Protein AF-A0A8S0QN03-F1 (afdb_monomer)

Mean predicted aligned error: 9.08 Å

Organism: NCBI:txid158383

Secondary structure (DSSP, 8-state):
--------EEEEEEEETTTTEEEEEEEEEETTEEEEEEEEEEEEETTSS-S-SSPEEEEEEE--EEEEEEEEETTEEEEEEEEE-TTS-EEEEEEEEEETTTTEEEEEEPP-PPTTEEEEEEEETTEEEEEEEETTT-EEEEEEEEETTTTEEEEEEEEEGGGTT---------

InterPro domains:
  IPR013187 F-box associated beta-propeller, type 3 [PF08268] (7-159)
  IPR017451 F-box associated beta-propeller domain [TIGR01640] (9-159)

pLDDT: mean 81.64, std 15.91, range [33.75, 97.38]

Foldseek 3Di:
DDDDDPWDKAWDWDAAPLVQWIKIKIWTQDPVDNQKIWIWIATGHPPVDRPDPDTDTDDMDTDFAWDDHWDDAPQKIKTFTWDQDPVRDTDGFWIWIARNNVRDIDIAGDDPADVQWDWDWYDDPRWIKIWTQHPPFRKTWIWTQPDPVVSDIDGDDIDGCPVVPPPPPPPDDD

Solvent-accessible surface area (backbone atoms only — not comparable to full-atom values): 10083 Å² total; per-residue (Å²): 136,81,85,91,64,97,57,63,67,51,72,40,62,45,48,16,76,81,77,56,26,39,35,39,42,37,41,31,53,40,96,90,36,94,60,34,28,38,32,32,42,34,55,42,40,88,76,86,44,65,83,46,96,54,74,41,80,76,52,74,44,75,55,71,50,74,33,84,59,55,22,50,37,90,36,26,39,36,32,39,28,36,38,83,41,101,78,81,42,73,43,71,60,36,28,42,39,34,34,52,67,76,70,47,74,46,80,43,62,52,68,94,67,63,88,70,37,50,75,44,54,38,62,55,94,82,32,46,32,38,38,39,33,36,74,85,62,49,30,38,38,32,29,36,58,76,34,83,89,75,53,40,61,40,81,77,46,78,46,71,46,60,77,75,63,58,74,83,71,74,94,74,82,134

Nearest PDB structures (foldseek):
  7p2i-assembly1_A  TM=5.820E-01  e=4.515E-01  Ralstonia solanacearum
  7d4i-assembly1_AG  TM=4.987E-01  e=4.291E-01  Saccharomyces cerevisiae S288C
  8cf6-assembly1_A  TM=2.986E-01  e=1.609E+00  Ralstonia solanacearum
  4ghb-assembly1_A  TM=1.909E-01  e=4.291E-01  Bacteroides uniformis ATCC 8492

Sequence (174 aa):
MLPDSGHYVDVGFGYSSLSNEYKMVKWFMEDNDAISMGCKIFSLSDRLRFISDSWRLTETRPFVDLGGHPASVNRVIYWLIDTEDHRNFYRTDSILATDLDKEESKIISCPNLSPFSRASLLELKECLYLADCSTEKAIVKMWRLENPKKCRWVSEYYINFSSIFNPIVPLTSV

Structure (mmCIF, N/CA/C/O backbone):
data_AF-A0A8S0QN03-F1
#
_entry.id   AF-A0A8S0QN03-F1
#
loop_
_atom_site.group_PDB
_atom_site.id
_atom_site.type_symbol
_atom_site.label_atom_id
_atom_site.label_alt_id
_atom_site.label_comp_id
_atom_site.label_asym_id
_atom_site.label_entity_id
_atom_site.label_seq_id
_atom_site.pdbx_PDB_ins_code
_atom_site.Cartn_x
_atom_site.Cartn_y
_atom_site.Cartn_z
_atom_site.occupancy
_atom_site.B_iso_or_equiv
_atom_site.auth_seq_id
_atom_site.auth_comp_id
_atom_site.auth_asym_id
_atom_site.auth_atom_id
_atom_site.pdbx_PDB_model_num
ATOM 1 N N . MET A 1 1 ? -8.294 27.564 9.631 1.00 33.75 1 MET A N 1
ATOM 2 C CA . MET A 1 1 ? -7.129 27.864 8.773 1.00 33.75 1 MET A CA 1
ATOM 3 C C . MET A 1 1 ? -5.902 27.321 9.476 1.00 33.75 1 MET A C 1
ATOM 5 O O . MET A 1 1 ? -5.599 27.796 10.561 1.00 33.75 1 MET A O 1
ATOM 9 N N . LEU A 1 2 ? -5.287 26.269 8.936 1.00 37.66 2 LEU A N 1
ATOM 10 C CA . LEU A 1 2 ? -3.954 25.833 9.362 1.00 37.66 2 LEU A CA 1
ATOM 11 C C . LEU A 1 2 ? -2.916 26.675 8.602 1.00 37.66 2 LEU A C 1
ATOM 13 O O . LEU A 1 2 ? -3.203 27.032 7.456 1.00 37.66 2 LEU A O 1
ATOM 17 N N . PRO A 1 3 ? -1.781 27.037 9.223 1.00 41.84 3 PRO A N 1
ATOM 18 C CA . PRO A 1 3 ? -0.766 27.845 8.574 1.00 41.84 3 PRO A CA 1
ATOM 19 C C . PRO A 1 3 ? -0.039 27.026 7.505 1.00 41.84 3 PRO A C 1
ATOM 21 O O . PRO A 1 3 ? 0.277 25.852 7.693 1.00 41.84 3 PRO A O 1
ATOM 24 N N . ASP A 1 4 ? 0.154 27.694 6.377 1.00 44.25 4 ASP A N 1
ATOM 25 C CA . ASP A 1 4 ? 0.796 27.236 5.155 1.00 44.25 4 ASP A CA 1
ATOM 26 C C . ASP A 1 4 ? 2.299 27.541 5.281 1.00 44.25 4 ASP A C 1
ATOM 28 O O . ASP A 1 4 ? 2.784 28.608 4.906 1.00 44.25 4 ASP A O 1
ATOM 32 N N . SER A 1 5 ? 3.037 26.639 5.916 1.00 43.00 5 SER A N 1
ATOM 33 C CA . SER A 1 5 ? 4.489 26.519 5.761 1.00 43.00 5 SER A CA 1
ATOM 34 C C . SER A 1 5 ? 4.737 25.204 5.029 1.00 43.00 5 SER A C 1
ATOM 36 O O . SER A 1 5 ? 3.962 24.270 5.201 1.00 43.00 5 SER A O 1
ATOM 38 N N . GLY A 1 6 ? 5.732 25.155 4.138 1.00 47.19 6 GLY A N 1
ATOM 39 C CA . GLY A 1 6 ? 5.972 24.073 3.167 1.00 47.19 6 GLY A CA 1
ATOM 40 C C . GLY A 1 6 ? 6.349 22.715 3.769 1.00 47.19 6 GLY A C 1
ATOM 41 O O . GLY A 1 6 ? 7.386 22.153 3.433 1.00 47.19 6 GLY A O 1
ATOM 42 N N . HIS A 1 7 ? 5.521 22.195 4.667 1.00 58.19 7 HIS A N 1
ATOM 43 C CA . HIS A 1 7 ? 5.655 20.892 5.280 1.00 58.19 7 HIS A CA 1
ATOM 44 C C . HIS A 1 7 ? 5.301 19.843 4.243 1.00 58.19 7 HIS A C 1
ATOM 46 O O . HIS A 1 7 ? 4.232 19.885 3.631 1.00 58.19 7 HIS A O 1
ATOM 52 N N . TYR A 1 8 ? 6.210 18.891 4.065 1.00 66.50 8 TYR A N 1
ATOM 53 C CA . TYR A 1 8 ? 5.913 17.677 3.335 1.00 66.50 8 TYR A CA 1
ATOM 54 C C . TYR A 1 8 ? 4.708 17.005 4.004 1.00 66.50 8 TYR A C 1
ATOM 56 O O . TYR A 1 8 ? 4.743 16.698 5.201 1.00 66.50 8 TYR A O 1
ATOM 64 N N . VAL A 1 9 ? 3.620 16.871 3.249 1.00 79.12 9 VAL A N 1
ATOM 65 C CA . VAL A 1 9 ? 2.343 16.339 3.714 1.00 79.12 9 VAL A CA 1
ATOM 66 C C . VAL A 1 9 ? 1.844 15.347 2.680 1.00 79.12 9 VAL A C 1
ATOM 68 O O . VAL A 1 9 ? 1.597 15.727 1.538 1.00 79.12 9 VAL A O 1
ATOM 71 N N . ASP A 1 10 ? 1.615 14.114 3.116 1.00 89.50 10 ASP A N 1
ATOM 72 C CA . ASP A 1 10 ? 0.899 13.110 2.334 1.00 89.50 10 ASP A CA 1
ATOM 73 C C . ASP A 1 10 ? -0.412 12.756 3.045 1.00 89.50 10 ASP A C 1
ATOM 75 O O . ASP A 1 10 ? -0.481 12.686 4.279 1.00 89.50 10 ASP A O 1
ATOM 79 N N . VAL A 1 11 ? -1.481 12.589 2.269 1.00 92.56 11 VAL A N 1
ATOM 80 C CA . VAL A 1 11 ? -2.821 12.288 2.767 1.00 92.56 11 VAL A CA 1
ATOM 81 C C . VAL A 1 11 ? -3.385 11.092 2.023 1.00 92.56 11 VAL A C 1
ATOM 83 O O . VAL A 1 11 ? -3.575 11.117 0.810 1.00 92.56 11 VAL A O 1
ATOM 86 N N . GLY A 1 12 ? -3.746 10.071 2.788 1.00 94.56 12 GLY A N 1
ATOM 87 C CA . GLY A 1 12 ? -4.485 8.914 2.315 1.00 94.56 12 GLY A CA 1
ATOM 88 C C . GLY A 1 12 ? -5.913 8.907 2.835 1.00 94.56 12 GLY A C 1
ATOM 89 O O . GLY A 1 12 ? -6.207 9.423 3.914 1.00 94.56 12 GLY A O 1
ATOM 90 N N . PHE A 1 13 ? -6.804 8.280 2.075 1.00 94.94 13 PHE A N 1
ATOM 91 C CA . PHE A 1 13 ? -8.205 8.107 2.436 1.00 94.94 13 PHE A CA 1
ATOM 92 C C . PHE A 1 13 ? -8.617 6.647 2.292 1.00 94.94 13 PHE A C 1
ATOM 94 O O . PHE A 1 13 ? -8.224 5.987 1.333 1.00 94.94 13 PHE A O 1
ATOM 101 N N . GLY A 1 14 ? -9.424 6.146 3.222 1.00 94.94 14 GLY A N 1
ATOM 102 C CA . GLY A 1 14 ? -9.960 4.793 3.145 1.00 94.94 14 GLY A CA 1
ATOM 103 C C . GLY A 1 14 ? -11.118 4.563 4.105 1.00 94.94 14 GLY A C 1
ATOM 104 O O . GLY A 1 14 ? -11.630 5.492 4.725 1.00 94.94 14 GLY A O 1
ATOM 105 N N . TYR A 1 15 ? -11.540 3.307 4.221 1.00 93.62 15 TYR A N 1
ATOM 106 C CA . TYR A 1 15 ? -12.694 2.911 5.022 1.00 93.62 15 TYR A CA 1
ATOM 107 C C . TYR A 1 15 ? -12.310 1.888 6.093 1.00 93.62 15 TYR A C 1
ATOM 109 O O . TYR A 1 15 ? -11.698 0.862 5.787 1.00 93.62 15 TYR A O 1
ATOM 117 N N . SER A 1 16 ? -12.697 2.155 7.341 1.00 91.62 16 SER A N 1
ATOM 118 C CA . SER A 1 16 ? -12.647 1.200 8.445 1.00 91.62 16 SER A CA 1
ATOM 119 C C . SER A 1 16 ? -14.008 0.536 8.584 1.00 91.62 16 SER A C 1
ATOM 121 O O . SER A 1 16 ? -15.007 1.165 8.931 1.00 91.62 16 SER A O 1
ATOM 123 N N . SER A 1 17 ? -14.052 -0.769 8.340 1.00 89.31 17 SER A N 1
ATOM 124 C CA . SER A 1 17 ? -15.298 -1.520 8.502 1.00 89.31 17 SER A CA 1
ATOM 125 C C . SER A 1 17 ? -15.603 -1.851 9.961 1.00 89.31 17 SER A C 1
ATOM 127 O O . SER A 1 17 ? -16.756 -2.106 10.287 1.00 89.31 17 SER A O 1
ATOM 129 N N . LEU A 1 18 ? -14.575 -1.881 10.823 1.00 88.94 18 LEU A N 1
ATOM 130 C CA . LEU A 1 18 ? -14.753 -2.197 12.236 1.00 88.94 18 LEU A CA 1
ATOM 131 C C . LEU A 1 18 ? -15.487 -1.062 12.953 1.00 88.94 18 LEU A C 1
ATOM 133 O O . LEU A 1 18 ? -16.399 -1.334 13.731 1.00 88.94 18 LEU A O 1
ATOM 137 N N . SER A 1 19 ? -15.113 0.192 12.673 1.00 86.50 19 SER A N 1
ATOM 138 C CA . SER A 1 19 ? -15.818 1.362 13.207 1.00 86.50 19 SER A CA 1
ATOM 139 C C . SER A 1 19 ? -16.955 1.858 12.310 1.00 86.50 19 SER A C 1
ATOM 141 O O . SER A 1 19 ? -17.764 2.660 12.768 1.00 86.50 19 SER A O 1
ATOM 143 N N . ASN A 1 20 ? -17.072 1.343 11.079 1.00 88.56 20 ASN A N 1
ATOM 144 C CA . ASN A 1 20 ? -18.030 1.800 10.066 1.00 88.56 20 ASN A CA 1
ATOM 145 C C . ASN A 1 20 ? -17.862 3.303 9.767 1.00 88.56 20 ASN A C 1
ATOM 147 O O . ASN A 1 20 ? -18.814 4.087 9.804 1.00 88.56 20 ASN A O 1
ATOM 151 N N . GLU A 1 21 ? -16.614 3.703 9.519 1.00 90.06 21 GLU A N 1
ATOM 152 C CA . GLU A 1 21 ? -16.206 5.092 9.306 1.00 90.06 21 GLU A CA 1
ATOM 153 C C . GLU A 1 21 ? -15.224 5.199 8.142 1.00 90.06 21 GLU A C 1
ATOM 155 O O . GLU A 1 21 ? -14.345 4.353 7.954 1.00 90.06 21 GLU A O 1
ATOM 160 N N . TYR A 1 22 ? -15.310 6.300 7.405 1.00 91.88 22 TYR A N 1
ATOM 161 C CA . TYR A 1 22 ? -14.228 6.716 6.525 1.00 91.88 22 TYR A CA 1
ATOM 162 C C . TYR A 1 22 ? -13.127 7.379 7.343 1.00 91.88 22 TYR A C 1
ATOM 164 O O . TYR A 1 22 ? -13.403 8.112 8.290 1.00 91.88 22 TYR A O 1
ATOM 172 N N . LYS A 1 23 ? -11.872 7.147 6.974 1.00 92.19 23 LYS A N 1
ATOM 173 C CA . LYS A 1 23 ? -10.715 7.720 7.655 1.00 92.19 23 LYS A CA 1
ATOM 174 C C . LYS A 1 23 ? -9.811 8.433 6.663 1.00 92.19 23 LYS A C 1
ATOM 176 O O . LYS A 1 23 ? -9.482 7.891 5.609 1.00 92.19 23 LYS A O 1
ATOM 181 N N . MET A 1 24 ? -9.394 9.640 7.027 1.00 93.62 24 MET A N 1
ATOM 182 C CA . MET A 1 24 ? -8.282 10.345 6.399 1.00 93.62 24 MET A CA 1
ATOM 183 C C . MET A 1 24 ? -7.058 10.192 7.293 1.00 93.62 24 MET A C 1
ATOM 185 O O . MET A 1 24 ? -7.123 10.485 8.485 1.00 93.62 24 MET A O 1
ATOM 189 N N . VAL A 1 25 ? -5.946 9.756 6.718 1.00 93.19 25 VAL A N 1
ATOM 190 C CA . VAL A 1 25 ? -4.658 9.631 7.400 1.00 93.19 25 VAL A CA 1
ATOM 191 C C . VAL A 1 25 ? -3.718 10.652 6.787 1.00 93.19 25 VAL A C 1
ATOM 193 O O . VAL A 1 25 ? -3.498 10.638 5.580 1.00 93.19 25 VAL A O 1
ATOM 196 N N . LYS A 1 26 ? -3.192 11.547 7.616 1.00 91.88 26 LYS A N 1
ATOM 197 C CA . LYS A 1 26 ? -2.250 12.592 7.230 1.00 91.88 26 LYS A CA 1
ATOM 198 C C . LYS A 1 26 ? -0.898 12.315 7.872 1.00 91.88 26 LYS A C 1
ATOM 200 O O . LYS A 1 26 ? -0.792 12.331 9.099 1.00 91.88 26 LYS A O 1
ATOM 205 N N . TRP A 1 27 ? 0.121 12.169 7.042 1.00 90.50 27 TRP A N 1
ATOM 206 C CA . TRP A 1 27 ? 1.523 12.163 7.444 1.00 90.50 27 TRP A CA 1
ATOM 207 C C . TRP A 1 27 ? 2.120 13.551 7.222 1.00 90.50 27 TRP A C 1
ATOM 209 O O . TRP A 1 27 ? 1.776 14.222 6.248 1.00 90.50 27 TRP A O 1
ATOM 219 N N . PHE A 1 28 ? 2.943 14.030 8.154 1.00 87.38 28 PHE A N 1
ATOM 220 C CA . PHE A 1 28 ? 3.542 15.365 8.079 1.00 87.38 28 PHE A CA 1
ATOM 221 C C . PHE A 1 28 ? 4.896 15.424 8.795 1.00 87.38 28 PHE A C 1
ATOM 223 O O . PHE A 1 28 ? 5.081 14.756 9.810 1.00 87.38 28 PHE A O 1
ATOM 230 N N . MET A 1 29 ? 5.824 16.246 8.296 1.00 83.88 29 MET A N 1
ATOM 231 C CA . MET A 1 29 ? 7.034 16.609 9.053 1.00 83.88 29 MET A CA 1
ATOM 232 C C . MET A 1 29 ? 6.683 17.484 10.255 1.00 83.88 29 MET A C 1
ATOM 234 O O . MET A 1 29 ? 5.888 18.415 10.118 1.00 83.88 29 MET A O 1
ATOM 238 N N . GLU A 1 30 ? 7.290 17.214 11.409 1.00 78.50 30 GLU A N 1
ATOM 239 C CA . GLU A 1 30 ? 7.120 18.060 12.590 1.00 78.50 30 GLU A CA 1
ATOM 240 C C . GLU A 1 30 ? 7.997 19.318 12.509 1.00 78.50 30 GLU A C 1
ATOM 242 O O . GLU A 1 30 ? 9.191 19.252 12.231 1.00 78.50 30 GLU A O 1
ATOM 247 N N . ASP A 1 31 ? 7.411 20.481 12.799 1.00 71.12 31 ASP A N 1
ATOM 248 C CA . ASP A 1 31 ? 8.055 21.797 12.645 1.00 71.12 31 ASP A CA 1
ATOM 249 C C . ASP A 1 31 ? 9.360 21.957 13.445 1.00 71.12 31 ASP A C 1
ATOM 251 O O . ASP A 1 31 ? 10.229 22.741 13.069 1.00 71.12 31 ASP A O 1
ATOM 255 N N . ASN A 1 32 ? 9.495 21.222 14.552 1.00 68.44 32 ASN A N 1
ATOM 256 C CA . ASN A 1 32 ? 10.627 21.328 15.474 1.00 68.44 32 ASN A CA 1
ATOM 257 C C . ASN A 1 32 ? 11.675 20.222 15.293 1.00 68.44 32 ASN A C 1
ATOM 259 O O . ASN A 1 32 ? 12.723 20.286 15.936 1.00 68.44 32 ASN A O 1
ATOM 263 N N . ASP A 1 33 ? 11.400 19.218 14.460 1.00 66.19 33 ASP A N 1
ATOM 264 C CA . ASP A 1 33 ? 12.290 18.081 14.251 1.00 66.19 33 ASP A CA 1
ATOM 265 C C . ASP A 1 33 ? 12.152 17.565 12.813 1.00 66.19 33 ASP A C 1
ATOM 267 O O . ASP A 1 33 ? 11.265 16.783 12.481 1.00 66.19 33 ASP A O 1
ATOM 271 N N . ALA A 1 34 ? 13.071 17.995 11.942 1.00 66.31 34 ALA A N 1
ATOM 272 C CA . ALA A 1 34 ? 13.133 17.544 10.548 1.00 66.31 34 ALA A CA 1
ATOM 273 C C . ALA A 1 34 ? 13.446 16.037 10.407 1.00 66.31 34 ALA A C 1
ATOM 275 O O . ALA A 1 34 ? 13.549 15.528 9.294 1.00 66.31 34 ALA A O 1
ATOM 276 N N . ILE A 1 35 ? 13.641 15.331 11.524 1.00 73.75 35 ILE A N 1
ATOM 277 C CA . ILE A 1 35 ? 14.000 13.915 11.590 1.00 73.75 35 ILE A CA 1
ATOM 278 C C . ILE A 1 35 ? 12.800 13.065 12.052 1.00 73.75 35 ILE A C 1
ATOM 280 O O . ILE A 1 35 ? 12.869 11.832 12.015 1.00 73.75 35 ILE A O 1
ATOM 284 N N . SER A 1 36 ? 11.673 13.681 12.431 1.00 79.81 36 SER A N 1
ATOM 285 C CA . SER A 1 36 ? 10.451 12.976 12.821 1.00 79.81 36 SER A CA 1
ATOM 286 C C . SER A 1 36 ? 9.300 13.225 11.844 1.00 79.81 36 SER A C 1
ATOM 288 O O . SER A 1 36 ? 9.137 14.290 11.242 1.00 79.81 36 SER A O 1
ATOM 290 N N . MET A 1 37 ? 8.468 12.199 11.685 1.00 84.56 37 MET A N 1
ATOM 291 C CA . MET A 1 37 ? 7.205 12.294 10.973 1.00 84.56 37 MET A CA 1
ATOM 292 C C . MET A 1 37 ? 6.054 12.011 11.933 1.00 84.56 37 MET A C 1
ATOM 294 O O . MET A 1 37 ? 6.024 10.976 12.606 1.00 84.56 37 MET A O 1
ATOM 298 N N . GLY A 1 38 ? 5.096 12.932 11.977 1.00 88.50 38 GLY A N 1
ATOM 299 C CA . GLY A 1 38 ? 3.851 12.786 12.714 1.00 88.50 38 GLY A CA 1
ATOM 300 C C . GLY A 1 38 ? 2.747 12.164 11.859 1.00 88.50 38 GLY A C 1
ATOM 301 O O . GLY A 1 38 ? 2.681 12.371 10.645 1.00 88.50 38 GLY A O 1
ATOM 302 N N . CYS A 1 39 ? 1.841 11.437 12.514 1.00 90.19 39 CYS A N 1
ATOM 303 C CA . CYS A 1 39 ? 0.634 10.878 11.910 1.00 90.19 39 CYS A CA 1
ATOM 304 C C . CYS A 1 39 ? -0.619 11.415 12.595 1.00 90.19 39 CYS A C 1
ATOM 306 O O . CYS A 1 39 ? -0.750 11.365 13.821 1.00 90.19 39 CYS A O 1
ATOM 308 N N . LYS A 1 40 ? -1.565 11.916 11.802 1.00 91.12 40 LYS A N 1
ATOM 309 C CA . LYS A 1 40 ? -2.885 12.338 12.270 1.00 91.12 40 LYS A CA 1
ATOM 310 C C . LYS A 1 40 ? -3.976 11.578 11.534 1.00 91.12 40 LYS A C 1
ATOM 312 O O . LYS A 1 40 ? -3.932 11.462 10.313 1.00 91.12 40 LYS A O 1
ATOM 317 N N . ILE A 1 41 ? -4.992 11.136 12.266 1.00 91.31 41 ILE A N 1
ATOM 318 C CA . ILE A 1 41 ? -6.162 10.458 11.704 1.00 91.31 41 ILE A CA 1
ATOM 319 C C . ILE A 1 41 ? -7.414 11.286 11.974 1.00 91.31 41 ILE A C 1
ATOM 321 O O . ILE A 1 41 ? -7.608 11.823 13.068 1.00 91.31 41 ILE A O 1
ATOM 325 N N . PHE A 1 42 ? -8.254 11.400 10.953 1.00 90.31 42 PHE A N 1
ATOM 326 C CA . PHE A 1 42 ? -9.567 12.023 11.016 1.00 90.31 42 PHE A CA 1
ATOM 327 C C . PHE A 1 42 ? -10.628 11.005 10.601 1.00 90.31 42 PHE A C 1
ATOM 329 O O . PHE A 1 42 ? -10.512 10.412 9.529 1.00 90.31 42 PHE A O 1
ATOM 336 N N . SER A 1 43 ? -11.653 10.814 11.434 1.00 89.50 43 SER A N 1
ATOM 337 C CA . SER A 1 43 ? -12.732 9.844 11.202 1.00 89.50 43 SER A CA 1
ATOM 338 C C . SER A 1 43 ? -14.047 10.532 10.834 1.00 89.50 43 SER A C 1
ATOM 340 O O . SER A 1 43 ? -14.489 11.475 11.490 1.00 89.50 43 SER A O 1
ATOM 342 N N . LEU A 1 44 ? -14.703 10.008 9.805 1.00 86.19 44 LEU A N 1
ATOM 343 C CA . LEU A 1 44 ? -15.976 10.450 9.246 1.00 86.19 44 LEU A CA 1
ATOM 344 C C . LEU A 1 44 ? -17.000 9.320 9.395 1.00 86.19 44 LEU A C 1
ATOM 346 O O . LEU A 1 44 ? -16.853 8.263 8.783 1.00 86.19 44 LEU A O 1
ATOM 350 N 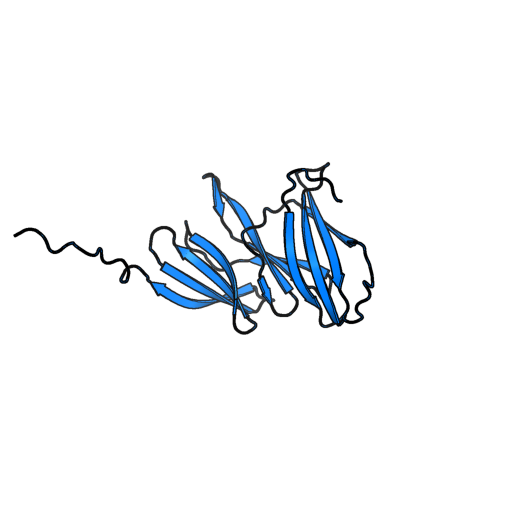N . SER A 1 45 ? -18.055 9.548 10.176 1.00 81.62 45 SER A N 1
ATOM 351 C CA . SER A 1 45 ? -19.154 8.586 10.328 1.00 81.62 45 SER A CA 1
ATOM 352 C C . SER A 1 45 ? -20.341 8.931 9.422 1.00 81.62 45 SER A C 1
ATOM 354 O O . SER A 1 45 ? -20.620 10.109 9.189 1.00 81.62 45 SER A O 1
ATOM 356 N N . ASP A 1 46 ? -21.096 7.915 8.987 1.00 67.25 46 ASP A N 1
ATOM 357 C CA . ASP A 1 46 ? -22.304 8.042 8.142 1.00 67.25 46 ASP A CA 1
ATOM 358 C C . ASP A 1 46 ? -23.406 8.942 8.731 1.00 67.25 46 ASP A C 1
ATOM 360 O O . ASP A 1 46 ? -24.364 9.305 8.050 1.00 67.25 46 ASP A O 1
ATOM 364 N N . ARG A 1 47 ? -23.311 9.340 10.004 1.00 62.59 47 ARG A N 1
ATOM 365 C CA . ARG A 1 47 ? -24.375 10.089 10.686 1.00 62.59 47 ARG A CA 1
ATOM 366 C C . ARG A 1 47 ? -24.461 11.574 10.316 1.00 62.59 47 ARG A C 1
ATOM 368 O O . ARG A 1 47 ? -25.163 12.298 11.020 1.00 62.59 47 ARG A O 1
ATOM 375 N N . LEU A 1 48 ? -23.760 12.054 9.278 1.00 55.88 48 LEU A N 1
ATOM 376 C CA . LEU A 1 48 ? -23.619 13.492 8.946 1.00 55.88 48 LEU A CA 1
ATOM 377 C C . LEU A 1 48 ? -23.177 14.353 10.149 1.00 55.88 48 LEU A C 1
ATOM 379 O O . LEU A 1 48 ? -23.271 15.578 10.135 1.00 55.88 48 LEU A O 1
ATOM 383 N N . ARG A 1 49 ? -22.705 13.701 11.212 1.00 54.38 49 ARG A N 1
ATOM 384 C CA . ARG A 1 49 ? -22.169 14.298 12.420 1.00 54.38 49 ARG A CA 1
ATOM 385 C C . ARG A 1 49 ? -20.735 13.828 12.487 1.00 54.38 49 ARG A C 1
ATOM 387 O O . ARG A 1 49 ? -20.471 12.628 12.591 1.00 54.38 49 ARG A O 1
ATOM 394 N N . PHE A 1 50 ? -19.827 14.781 12.394 1.00 53.81 50 PHE A N 1
ATOM 395 C CA . PHE A 1 50 ? -18.442 14.572 12.750 1.00 53.81 50 PHE A CA 1
ATOM 396 C C . PHE A 1 50 ? -18.426 14.070 14.201 1.00 53.81 50 PHE A C 1
ATOM 398 O O . PHE A 1 50 ? -18.856 14.772 15.114 1.00 53.81 50 PHE A O 1
ATOM 405 N N . ILE A 1 51 ? -18.030 12.811 14.416 1.00 54.25 51 ILE A N 1
ATOM 406 C CA . ILE A 1 51 ? -17.860 12.270 15.778 1.00 54.25 51 ILE A CA 1
ATOM 407 C C . ILE A 1 51 ? -16.679 12.984 16.457 1.00 54.25 51 ILE A C 1
ATOM 409 O O . ILE A 1 51 ? -16.650 13.124 17.677 1.00 54.25 51 ILE A O 1
ATOM 413 N N . SER A 1 52 ? -15.753 13.508 15.651 1.00 52.59 52 SER A N 1
ATOM 414 C CA . SER A 1 52 ? -14.670 14.391 16.055 1.00 52.59 52 SER A CA 1
ATOM 415 C C . SER A 1 52 ? -14.393 15.380 14.923 1.00 52.59 52 SER A C 1
ATOM 417 O O . SER A 1 52 ? -13.930 14.978 13.861 1.00 52.59 52 SER A O 1
ATOM 419 N N . ASP A 1 53 ? -14.640 16.673 15.146 1.00 59.00 53 ASP A N 1
ATOM 420 C CA . ASP A 1 53 ? -14.216 17.756 14.237 1.00 59.00 53 ASP A CA 1
ATOM 421 C C . ASP A 1 53 ? -12.688 17.975 14.252 1.00 59.00 53 ASP A C 1
ATOM 423 O O . ASP A 1 53 ? -12.173 18.910 13.636 1.00 59.00 53 ASP A O 1
ATOM 427 N N . SER A 1 54 ? -11.934 17.144 14.978 1.00 67.81 54 SER A N 1
ATOM 428 C CA . SER A 1 54 ? -10.500 17.309 15.167 1.00 67.81 54 SER A CA 1
ATOM 429 C C . SER A 1 54 ? -9.702 16.088 14.720 1.00 67.81 54 SER A C 1
ATOM 431 O O . SER A 1 54 ? -10.075 14.932 14.927 1.00 67.81 54 SER A O 1
ATOM 433 N N . TRP A 1 55 ? -8.564 16.384 14.094 1.00 83.50 55 TRP A N 1
ATOM 434 C CA . TRP A 1 55 ? -7.501 15.429 13.819 1.00 83.50 55 TRP A CA 1
ATOM 435 C C . TRP A 1 55 ? -6.925 14.902 15.133 1.00 83.50 55 TRP A C 1
ATOM 437 O O . TRP A 1 55 ? -6.503 15.693 15.980 1.00 83.50 55 TRP A O 1
ATOM 447 N N . ARG A 1 56 ? -6.835 13.579 15.278 1.00 85.69 56 ARG A N 1
ATOM 448 C CA . ARG A 1 56 ? -6.150 12.941 16.406 1.00 85.69 56 ARG A CA 1
ATOM 449 C C . ARG A 1 56 ? -4.727 12.575 16.005 1.00 85.69 56 ARG A C 1
ATOM 451 O O . ARG A 1 56 ? -4.547 11.878 15.014 1.00 85.69 56 ARG A O 1
ATOM 458 N N . LEU A 1 57 ? -3.734 13.020 16.774 1.00 82.56 57 LEU A N 1
ATOM 459 C CA . LEU A 1 57 ? -2.357 12.530 16.651 1.00 82.56 57 LEU A CA 1
ATOM 460 C C . LEU A 1 57 ? -2.317 11.074 17.130 1.00 82.56 57 LEU A C 1
ATOM 462 O O . LEU A 1 57 ? -2.774 10.795 18.239 1.00 82.56 57 LEU A O 1
ATOM 466 N N . THR A 1 58 ? -1.816 10.165 16.301 1.00 78.88 58 THR A N 1
ATOM 467 C CA . THR A 1 58 ? -1.806 8.728 16.608 1.00 78.88 58 THR A CA 1
ATOM 468 C C . THR A 1 58 ? -0.410 8.208 16.898 1.00 78.88 58 THR A C 1
ATOM 470 O O . THR A 1 58 ? -0.242 7.435 17.835 1.00 78.88 58 THR A O 1
ATOM 473 N N . GLU A 1 59 ? 0.596 8.649 16.145 1.00 72.25 59 GLU A N 1
ATOM 474 C CA . GLU A 1 59 ? 1.968 8.158 16.268 1.00 72.25 59 GLU A CA 1
ATOM 475 C C . GLU A 1 59 ? 2.988 9.201 15.784 1.00 72.25 59 GLU A C 1
ATOM 477 O O . GLU A 1 59 ? 2.680 10.049 14.940 1.00 72.25 59 GLU A O 1
ATOM 482 N N . THR A 1 60 ? 4.221 9.079 16.277 1.00 72.31 60 THR A N 1
ATOM 483 C CA . THR A 1 60 ? 5.431 9.705 15.726 1.00 72.31 60 THR A CA 1
ATOM 484 C C . THR A 1 60 ? 6.455 8.621 15.402 1.00 72.31 60 THR A C 1
ATOM 486 O O . THR A 1 60 ? 6.630 7.665 16.162 1.00 72.31 60 THR A O 1
ATOM 489 N N . ARG A 1 61 ? 7.109 8.727 14.242 1.00 74.38 61 ARG A N 1
ATOM 490 C CA . ARG A 1 61 ? 8.098 7.751 13.750 1.00 74.38 61 ARG A CA 1
ATOM 491 C C . ARG A 1 61 ? 9.321 8.464 13.165 1.00 74.38 61 ARG A C 1
ATOM 493 O O . ARG A 1 61 ? 9.209 9.646 12.834 1.00 74.38 61 ARG A O 1
ATOM 500 N N . PRO A 1 62 ? 10.471 7.773 13.016 1.00 73.19 62 PRO A N 1
ATOM 501 C CA . PRO A 1 62 ? 11.585 8.301 12.234 1.00 73.19 62 PRO A CA 1
ATOM 502 C C . PRO A 1 62 ? 11.111 8.723 10.844 1.00 73.19 62 PRO A C 1
ATOM 504 O O . PRO A 1 62 ? 10.261 8.049 10.254 1.00 73.19 62 PRO A O 1
ATOM 507 N N . PHE A 1 63 ? 11.650 9.833 10.351 1.00 72.06 63 PHE A N 1
ATOM 508 C CA . PHE A 1 63 ? 11.293 10.383 9.054 1.00 72.06 63 PHE A CA 1
ATOM 509 C C . PHE A 1 63 ? 11.494 9.353 7.931 1.00 72.06 63 PHE A C 1
ATOM 511 O O . PHE A 1 63 ? 12.547 8.722 7.824 1.00 72.06 63 PHE A O 1
ATOM 518 N N . VAL A 1 64 ? 10.460 9.190 7.104 1.00 78.44 64 VAL A N 1
ATOM 519 C CA . VAL A 1 64 ? 10.448 8.359 5.895 1.00 78.44 64 VAL A CA 1
ATOM 520 C C . VAL A 1 64 ? 9.851 9.186 4.769 1.00 78.44 64 VAL A C 1
ATOM 522 O O . VAL A 1 64 ? 8.721 9.636 4.899 1.00 78.44 64 VAL A O 1
ATOM 525 N N . ASP A 1 65 ? 10.579 9.419 3.681 1.00 83.69 65 ASP A N 1
ATOM 526 C CA . ASP A 1 65 ? 10.013 10.181 2.567 1.00 83.69 65 ASP A CA 1
ATOM 527 C C . ASP A 1 65 ? 8.926 9.339 1.890 1.00 83.69 65 ASP A C 1
ATOM 529 O O . ASP A 1 65 ? 9.146 8.163 1.584 1.00 83.69 65 ASP A O 1
ATOM 533 N N . LEU A 1 66 ? 7.726 9.895 1.733 1.00 86.69 66 LEU A N 1
ATOM 534 C CA . LEU A 1 66 ? 6.628 9.173 1.098 1.00 86.69 66 LEU A CA 1
ATOM 535 C C . LEU A 1 66 ? 6.621 9.482 -0.405 1.00 86.69 66 LEU A C 1
ATOM 537 O O . LEU A 1 66 ? 6.992 10.558 -0.865 1.00 86.69 66 LEU A O 1
ATOM 541 N N . GLY A 1 67 ? 6.257 8.491 -1.202 1.00 81.56 67 GLY A N 1
ATOM 542 C CA . GLY A 1 67 ? 6.318 8.565 -2.652 1.00 81.56 67 GLY A CA 1
ATOM 543 C C . GLY A 1 67 ? 4.946 8.408 -3.287 1.00 81.56 67 GLY A C 1
ATOM 544 O O . GLY A 1 67 ? 4.179 7.501 -2.949 1.00 81.56 67 GLY A O 1
ATOM 545 N N . GLY A 1 68 ? 4.674 9.232 -4.298 1.00 81.56 68 GLY A N 1
ATOM 546 C CA . GLY A 1 68 ? 3.520 9.071 -5.180 1.00 81.56 68 GLY A CA 1
ATOM 547 C C . GLY A 1 68 ? 2.165 9.281 -4.499 1.00 81.56 68 GLY A C 1
ATOM 548 O O . GLY A 1 68 ? 2.035 10.043 -3.552 1.00 81.56 68 GLY A O 1
ATOM 549 N N . HIS A 1 69 ? 1.123 8.650 -5.045 1.00 89.62 69 HIS A N 1
ATOM 550 C CA . HIS A 1 69 ? -0.223 8.697 -4.475 1.00 89.62 69 HIS A CA 1
ATOM 551 C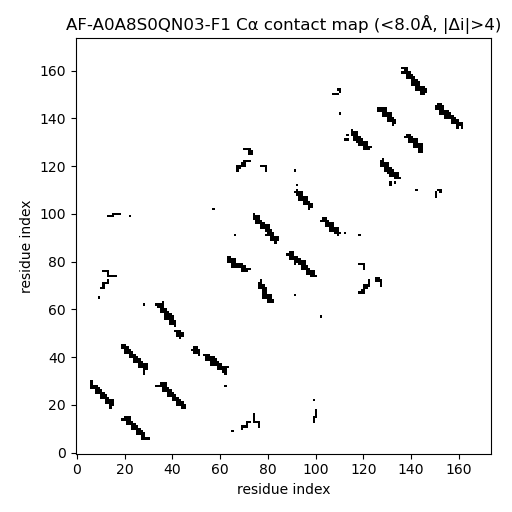 C . HIS A 1 69 ? -0.511 7.417 -3.685 1.00 89.62 69 HIS A C 1
ATOM 553 O O . HIS A 1 69 ? -0.205 6.327 -4.187 1.00 89.62 69 HIS A O 1
ATOM 559 N N . PRO A 1 70 ? -1.135 7.514 -2.499 1.00 94.88 70 PRO A N 1
ATOM 560 C CA . PRO A 1 70 ? -1.515 6.333 -1.750 1.00 94.88 70 PRO A CA 1
ATOM 561 C C . PRO A 1 70 ? -2.603 5.522 -2.448 1.00 94.88 70 PRO A C 1
ATOM 563 O O . PRO A 1 70 ? -3.478 6.063 -3.124 1.00 94.88 70 PRO A O 1
ATOM 566 N N . ALA A 1 71 ? -2.604 4.217 -2.188 1.00 96.69 71 ALA A N 1
ATOM 567 C CA . ALA A 1 71 ? -3.693 3.319 -2.554 1.00 96.69 71 ALA A CA 1
ATOM 568 C C . ALA A 1 71 ? -4.384 2.787 -1.295 1.00 96.69 71 ALA A C 1
ATOM 570 O O . ALA A 1 71 ? -3.717 2.406 -0.334 1.00 96.69 71 ALA A O 1
ATOM 571 N N . SER A 1 72 ? -5.717 2.715 -1.300 1.00 96.75 72 SER A N 1
ATOM 572 C CA . SER A 1 72 ? -6.484 2.092 -0.217 1.00 96.75 72 SER A CA 1
ATOM 573 C C . SER A 1 72 ? -7.086 0.777 -0.684 1.00 96.75 72 SER A C 1
ATOM 575 O O . SER A 1 72 ? -7.840 0.745 -1.650 1.00 96.75 72 SER A O 1
ATOM 577 N N . VAL A 1 73 ? -6.743 -0.312 0.002 1.00 95.94 73 VAL A N 1
ATOM 578 C CA . VAL A 1 73 ? -7.205 -1.664 -0.323 1.00 95.94 73 VAL A CA 1
ATOM 579 C C . VAL A 1 73 ? -7.491 -2.412 0.968 1.00 95.94 73 VAL A C 1
ATOM 581 O O . VAL A 1 73 ? -6.656 -2.431 1.868 1.00 95.94 73 VAL A O 1
ATOM 584 N N . ASN A 1 74 ? -8.653 -3.064 1.062 1.00 93.62 74 ASN A N 1
ATOM 585 C CA . ASN A 1 74 ? -9.002 -3.940 2.186 1.00 93.62 74 ASN A CA 1
ATOM 586 C C . ASN A 1 74 ? -8.748 -3.305 3.565 1.00 93.62 74 ASN A C 1
ATOM 588 O O . ASN A 1 74 ? -8.202 -3.953 4.457 1.00 93.62 74 ASN A O 1
ATOM 592 N N . ARG A 1 75 ? -9.180 -2.044 3.736 1.00 94.94 75 ARG A N 1
ATOM 593 C CA . ARG A 1 75 ? -9.082 -1.268 4.994 1.00 94.94 75 ARG A CA 1
ATOM 594 C C . ARG A 1 75 ? -7.652 -0.899 5.390 1.00 94.94 75 ARG A C 1
ATOM 596 O O . ARG A 1 75 ? -7.404 -0.519 6.529 1.00 94.94 75 ARG A O 1
ATOM 603 N N . VAL A 1 76 ? -6.713 -1.004 4.459 1.00 96.19 76 VAL A N 1
ATOM 604 C CA . VAL A 1 76 ? -5.326 -0.590 4.644 1.00 96.19 76 VAL A CA 1
ATOM 605 C C . VAL A 1 76 ? -5.017 0.495 3.623 1.00 96.19 76 VAL A C 1
ATOM 607 O O . VAL A 1 76 ? -5.425 0.390 2.466 1.00 96.19 76 VAL A O 1
ATOM 610 N N . ILE A 1 77 ? -4.319 1.545 4.045 1.00 96.94 77 ILE A N 1
ATOM 611 C CA . ILE A 1 77 ? -3.761 2.543 3.129 1.00 96.94 77 ILE A CA 1
ATOM 612 C C . ILE A 1 77 ? -2.273 2.266 2.961 1.00 96.94 77 ILE A C 1
ATOM 614 O O . ILE A 1 77 ? -1.578 1.973 3.933 1.00 96.94 77 ILE A O 1
ATOM 618 N N . TYR A 1 78 ? -1.811 2.335 1.720 1.00 96.00 78 TYR A N 1
ATOM 619 C CA . TYR A 1 78 ? -0.452 2.030 1.319 1.00 96.00 78 TYR A CA 1
ATOM 620 C C . TYR A 1 78 ? 0.188 3.249 0.664 1.00 96.00 78 TYR A C 1
ATOM 622 O O . TYR A 1 78 ? -0.376 3.785 -0.287 1.00 96.00 78 TYR A O 1
ATOM 630 N N . TRP A 1 79 ? 1.379 3.623 1.124 1.00 94.81 79 TRP A N 1
ATOM 631 C CA . TRP A 1 79 ? 2.239 4.632 0.506 1.00 94.81 79 TRP A CA 1
ATOM 632 C C . TRP A 1 79 ? 3.552 3.996 0.095 1.00 94.81 79 TRP A C 1
ATOM 634 O O . TRP A 1 79 ? 4.068 3.128 0.803 1.00 94.81 79 TRP A O 1
ATOM 644 N N . LEU A 1 80 ? 4.113 4.440 -1.022 1.00 93.44 80 LEU A N 1
ATOM 645 C CA . LEU A 1 80 ? 5.502 4.122 -1.319 1.00 93.44 80 LEU A CA 1
ATOM 646 C C . LEU A 1 80 ? 6.394 4.888 -0.344 1.00 93.44 80 LEU A C 1
ATOM 648 O O . LEU A 1 80 ? 6.053 5.995 0.061 1.00 93.44 80 LEU A O 1
ATOM 652 N N . ILE A 1 81 ? 7.506 4.281 0.050 1.00 90.44 81 ILE A N 1
ATOM 653 C CA . ILE A 1 81 ? 8.570 4.971 0.772 1.00 90.44 81 ILE A CA 1
ATOM 654 C C . ILE A 1 81 ? 9.699 5.180 -0.223 1.00 90.44 81 ILE A C 1
ATOM 656 O O . ILE A 1 81 ? 10.245 4.207 -0.755 1.00 90.44 81 ILE A O 1
ATOM 660 N N . ASP A 1 82 ? 10.031 6.438 -0.467 1.00 84.00 82 ASP A N 1
ATOM 661 C CA . ASP A 1 82 ? 11.152 6.815 -1.303 1.00 84.00 82 ASP A CA 1
ATOM 662 C C . ASP A 1 82 ? 12.405 6.934 -0.435 1.00 84.00 82 ASP A C 1
ATOM 664 O O . ASP A 1 82 ? 12.426 7.538 0.634 1.00 84.00 82 ASP A O 1
ATOM 668 N N . THR A 1 83 ? 13.472 6.281 -0.882 1.00 76.50 83 THR A N 1
ATOM 669 C CA . THR A 1 83 ? 14.784 6.344 -0.242 1.00 76.50 83 THR A CA 1
ATOM 670 C C . THR A 1 83 ? 15.747 7.044 -1.186 1.00 76.50 83 THR A C 1
ATOM 672 O O . THR A 1 83 ? 15.778 6.750 -2.385 1.00 76.50 83 THR A O 1
ATOM 675 N N . GLU A 1 84 ? 16.526 7.991 -0.667 1.00 69.38 84 GLU A N 1
ATOM 676 C CA . GLU A 1 84 ? 17.621 8.578 -1.434 1.00 69.38 84 GLU A CA 1
ATOM 677 C C . GLU A 1 84 ? 18.696 7.509 -1.675 1.00 69.38 84 GLU A C 1
ATOM 679 O O . GLU A 1 84 ? 19.276 6.964 -0.735 1.00 69.38 84 GLU A O 1
ATOM 684 N N . ASP A 1 85 ? 18.985 7.203 -2.940 1.00 66.00 85 ASP A N 1
ATOM 685 C CA . ASP A 1 85 ? 20.194 6.463 -3.307 1.00 66.00 85 ASP A CA 1
ATOM 686 C C . ASP A 1 85 ? 21.382 7.437 -3.418 1.00 66.00 85 ASP A C 1
ATOM 688 O O . ASP A 1 85 ? 21.225 8.610 -3.760 1.00 66.00 85 ASP A O 1
ATOM 692 N N . HIS A 1 86 ? 22.604 6.925 -3.255 1.00 55.06 86 HIS A N 1
ATOM 693 C CA . HIS A 1 86 ? 23.898 7.613 -3.381 1.00 55.06 86 HIS A CA 1
ATOM 694 C C . HIS A 1 86 ? 24.127 8.335 -4.726 1.00 55.06 86 HIS A C 1
ATOM 696 O O . HIS A 1 86 ? 25.174 8.943 -4.943 1.00 55.06 86 HIS A O 1
ATOM 702 N N . ARG A 1 87 ? 23.179 8.228 -5.660 1.00 59.72 87 ARG A N 1
ATOM 703 C CA . ARG A 1 87 ? 23.186 8.847 -6.988 1.00 59.72 87 ARG A CA 1
ATOM 704 C C . ARG A 1 87 ? 22.120 9.939 -7.151 1.00 59.72 87 ARG A C 1
ATOM 706 O O . ARG A 1 87 ? 21.874 10.343 -8.283 1.00 59.72 87 ARG A O 1
ATOM 713 N N . ASN A 1 88 ? 21.492 10.397 -6.063 1.00 53.38 88 ASN A N 1
ATOM 714 C CA . ASN A 1 88 ? 20.383 11.363 -6.068 1.00 53.38 88 ASN A CA 1
ATOM 715 C C . ASN A 1 88 ? 19.164 10.891 -6.885 1.00 53.38 88 ASN A C 1
ATOM 717 O O . ASN A 1 88 ? 18.445 11.698 -7.473 1.00 53.38 88 ASN A O 1
ATOM 721 N N . PHE A 1 89 ? 18.942 9.576 -6.947 1.00 62.97 89 PHE A N 1
ATOM 722 C CA . PHE A 1 89 ? 17.708 9.002 -7.476 1.00 62.97 89 PHE A CA 1
ATOM 723 C C . PHE A 1 89 ? 16.884 8.467 -6.310 1.00 62.97 89 PHE A C 1
ATOM 725 O O . PHE A 1 89 ? 17.419 7.761 -5.455 1.00 62.97 89 PHE A O 1
ATOM 732 N N . TYR A 1 90 ? 15.589 8.772 -6.301 1.00 67.25 90 TYR A N 1
ATOM 733 C CA . TYR A 1 90 ? 14.652 8.155 -5.373 1.00 67.25 90 TYR A CA 1
ATOM 734 C C . TYR A 1 90 ? 14.435 6.703 -5.783 1.00 67.25 90 TYR A C 1
ATOM 736 O O . TYR A 1 90 ? 14.040 6.411 -6.918 1.00 67.25 90 TYR A O 1
ATOM 744 N N . ARG A 1 91 ? 14.737 5.786 -4.867 1.00 75.44 91 ARG A N 1
ATOM 745 C CA . ARG A 1 91 ? 14.440 4.369 -5.014 1.00 75.44 91 ARG A CA 1
ATOM 746 C C . ARG A 1 91 ? 13.340 3.996 -4.041 1.00 75.44 91 ARG A C 1
ATOM 748 O O . ARG A 1 91 ? 13.472 4.171 -2.835 1.00 75.44 91 ARG A O 1
ATOM 755 N N . THR A 1 92 ? 12.298 3.384 -4.573 1.00 80.88 92 THR A N 1
ATOM 756 C CA . THR A 1 92 ? 11.248 2.794 -3.759 1.00 80.88 92 THR A CA 1
ATOM 757 C C . THR A 1 92 ? 11.586 1.333 -3.474 1.00 80.88 92 THR A C 1
ATOM 759 O O . THR A 1 92 ? 11.574 0.498 -4.381 1.00 80.88 92 THR A O 1
ATOM 762 N N . ASP A 1 93 ? 11.900 0.992 -2.229 1.00 84.69 93 ASP A N 1
ATOM 763 C CA . ASP A 1 93 ? 12.161 -0.396 -1.812 1.00 84.69 93 ASP A CA 1
ATOM 764 C C . ASP A 1 93 ? 11.148 -0.924 -0.784 1.00 84.69 93 ASP A C 1
ATOM 766 O O . ASP A 1 93 ? 11.032 -2.137 -0.567 1.00 84.69 93 ASP A O 1
ATOM 770 N N . SER A 1 94 ? 10.362 -0.014 -0.217 1.00 91.31 94 SER A N 1
ATOM 771 C CA . SER A 1 94 ? 9.485 -0.269 0.910 1.00 91.31 94 SER A CA 1
ATOM 772 C C . SER A 1 94 ? 8.152 0.452 0.734 1.00 91.31 94 SER A C 1
ATOM 774 O O . SER A 1 94 ? 8.027 1.421 -0.013 1.00 91.31 94 SER A O 1
ATOM 776 N N . ILE A 1 95 ? 7.135 -0.047 1.427 1.00 93.88 95 ILE A N 1
ATOM 777 C CA . ILE A 1 95 ? 5.780 0.500 1.445 1.00 93.88 95 ILE A CA 1
ATOM 778 C C . ILE A 1 95 ? 5.365 0.679 2.899 1.00 93.88 95 ILE A C 1
ATOM 780 O O . ILE A 1 95 ? 5.472 -0.252 3.704 1.00 93.88 95 ILE A O 1
ATOM 784 N N . LEU A 1 96 ? 4.845 1.856 3.228 1.00 93.81 96 LEU A N 1
ATOM 785 C CA . LEU A 1 96 ? 4.157 2.101 4.486 1.00 93.81 96 LEU A CA 1
ATOM 786 C C . LEU A 1 96 ? 2.718 1.605 4.356 1.00 93.81 96 LEU A C 1
ATOM 788 O O . LEU A 1 96 ? 1.995 2.036 3.466 1.00 93.81 96 LEU A O 1
ATOM 792 N N . ALA A 1 97 ? 2.304 0.700 5.236 1.00 94.94 97 ALA A N 1
ATOM 793 C CA . ALA A 1 97 ? 0.955 0.154 5.288 1.00 94.94 97 ALA A CA 1
ATOM 794 C C . ALA A 1 97 ? 0.294 0.520 6.622 1.00 94.94 97 ALA A C 1
ATOM 796 O O . ALA A 1 97 ? 0.770 0.091 7.675 1.00 94.94 97 ALA A O 1
ATOM 797 N N . THR A 1 98 ? -0.812 1.258 6.576 1.00 94.69 98 THR A N 1
ATOM 798 C CA . THR A 1 98 ? -1.588 1.671 7.755 1.00 94.69 98 THR A CA 1
ATOM 799 C C . THR A 1 98 ? -2.926 0.949 7.786 1.00 94.69 98 THR A C 1
ATOM 801 O O . THR A 1 98 ? -3.764 1.152 6.908 1.00 94.69 98 THR A O 1
ATOM 804 N N . ASP A 1 99 ? -3.124 0.101 8.794 1.00 94.81 99 ASP A N 1
ATOM 805 C CA . ASP A 1 99 ? -4.386 -0.593 9.060 1.00 94.81 99 ASP A CA 1
ATOM 806 C C . ASP A 1 99 ? -5.384 0.394 9.672 1.00 94.81 99 ASP A C 1
ATOM 808 O O . ASP A 1 99 ? -5.126 0.963 10.728 1.00 94.81 99 ASP A O 1
ATOM 812 N N . LEU A 1 100 ? -6.519 0.624 9.013 1.00 94.31 100 LEU A N 1
ATOM 813 C CA . LEU A 1 100 ? -7.505 1.611 9.456 1.00 94.31 100 LEU A CA 1
ATOM 814 C C . LEU A 1 100 ? -8.387 1.117 10.599 1.00 94.31 100 LEU A C 1
ATOM 816 O O . LEU A 1 100 ? -8.915 1.943 11.343 1.00 94.31 100 LEU A O 1
ATOM 820 N N . ASP A 1 101 ? -8.564 -0.196 10.746 1.00 93.19 101 ASP A N 1
ATOM 821 C CA . ASP A 1 101 ? -9.349 -0.765 11.843 1.00 93.19 101 ASP A CA 1
ATOM 822 C C . ASP A 1 101 ? -8.556 -0.680 13.157 1.00 93.19 101 ASP A C 1
ATOM 824 O O . ASP A 1 101 ? -9.133 -0.409 14.211 1.00 93.19 101 ASP A O 1
ATOM 828 N N . LYS A 1 102 ? -7.234 -0.871 13.088 1.00 92.19 102 LYS A N 1
ATOM 829 C CA . LYS A 1 102 ? -6.331 -0.817 14.251 1.00 92.19 102 LYS A CA 1
ATOM 830 C C . LYS A 1 102 ? -5.647 0.526 14.460 1.00 92.19 102 LYS A C 1
ATOM 832 O O . LYS A 1 102 ? -5.164 0.784 15.553 1.00 92.19 102 LYS A O 1
ATOM 837 N N . GLU A 1 103 ? -5.595 1.347 13.417 1.00 92.06 103 GLU A N 1
ATOM 838 C CA . GLU A 1 103 ? -4.806 2.582 13.356 1.00 92.06 103 GLU A CA 1
ATOM 839 C C . GLU A 1 103 ? -3.304 2.369 13.595 1.00 92.06 103 GLU A C 1
ATOM 841 O O . GLU A 1 103 ? -2.602 3.256 14.069 1.00 92.06 103 GLU A O 1
ATOM 846 N N . GLU A 1 104 ? -2.801 1.194 13.218 1.00 91.88 104 GLU A N 1
ATOM 847 C CA . GLU A 1 104 ? -1.396 0.816 13.348 1.00 91.88 104 GLU A CA 1
ATOM 848 C C . GLU A 1 104 ? -0.713 0.848 11.982 1.00 91.88 104 GLU A C 1
ATOM 850 O O . GLU A 1 104 ? -1.253 0.363 10.982 1.00 91.88 104 GLU A O 1
ATOM 855 N N . SER A 1 105 ? 0.516 1.360 11.946 1.00 91.81 105 SER A N 1
ATOM 856 C CA . SER A 1 105 ? 1.318 1.386 10.721 1.00 91.81 105 SER A CA 1
ATOM 857 C C . SER A 1 105 ? 2.461 0.372 10.754 1.00 91.81 105 SER A C 1
ATOM 859 O O . SER A 1 105 ? 3.062 0.093 11.793 1.00 91.81 105 SER A O 1
ATOM 861 N N . LYS A 1 106 ? 2.830 -0.175 9.601 1.00 92.12 106 LYS A N 1
ATOM 862 C CA . LYS A 1 106 ? 3.986 -1.068 9.453 1.00 92.12 106 LYS A CA 1
ATOM 863 C C . LYS A 1 106 ? 4.652 -0.865 8.103 1.00 92.12 106 LYS A C 1
ATOM 865 O O . LYS A 1 106 ? 4.001 -0.463 7.147 1.00 92.12 106 LYS A O 1
ATOM 870 N N . ILE A 1 107 ? 5.930 -1.205 8.024 1.00 91.94 107 ILE A N 1
ATOM 871 C CA . ILE A 1 107 ? 6.670 -1.203 6.764 1.00 91.94 107 ILE A CA 1
ATOM 872 C C . ILE A 1 107 ? 6.641 -2.616 6.181 1.00 91.94 107 ILE A C 1
ATOM 874 O O . ILE A 1 107 ? 6.863 -3.598 6.893 1.00 91.94 107 ILE A O 1
ATOM 878 N N . ILE A 1 108 ? 6.335 -2.719 4.891 1.00 93.19 108 ILE A N 1
ATOM 879 C CA . ILE A 1 108 ? 6.411 -3.957 4.113 1.00 93.19 108 ILE A CA 1
ATOM 880 C C . ILE A 1 108 ? 7.347 -3.760 2.919 1.00 93.19 108 ILE A C 1
ATOM 882 O O . ILE A 1 108 ? 7.529 -2.645 2.444 1.00 93.19 108 ILE A O 1
ATOM 886 N N . SER A 1 109 ? 7.933 -4.844 2.420 1.00 91.94 109 SER A N 1
ATOM 887 C CA . SER A 1 109 ? 8.851 -4.797 1.281 1.00 91.94 109 SER A CA 1
ATOM 888 C C . SER A 1 109 ? 8.117 -4.692 -0.060 1.00 91.94 109 SER A C 1
ATOM 890 O O . SER A 1 109 ? 7.085 -5.347 -0.266 1.00 91.94 109 SER A O 1
ATOM 892 N N . CYS A 1 110 ? 8.702 -3.953 -1.001 1.00 92.00 110 CYS A N 1
ATOM 893 C CA . CYS A 1 110 ? 8.330 -3.981 -2.416 1.00 92.00 110 CYS A CA 1
ATOM 894 C C . CYS A 1 110 ? 8.734 -5.307 -3.095 1.00 92.00 110 CYS A C 1
ATOM 896 O O . CYS A 1 110 ? 9.574 -6.050 -2.575 1.00 92.00 110 CYS A O 1
ATOM 898 N N . PRO A 1 111 ? 8.175 -5.625 -4.280 1.00 92.12 111 PRO A N 1
ATOM 899 C CA . PRO A 1 111 ? 8.787 -6.604 -5.170 1.00 92.12 111 PRO A CA 1
ATOM 900 C C . PRO A 1 111 ? 10.152 -6.106 -5.668 1.00 92.12 111 PRO A C 1
ATOM 902 O O . PRO A 1 111 ? 10.489 -4.931 -5.543 1.00 92.12 111 PRO A O 1
ATOM 905 N N . ASN A 1 112 ? 10.939 -6.995 -6.279 1.00 88.56 112 ASN A N 1
ATOM 906 C CA . ASN A 1 112 ? 12.207 -6.615 -6.905 1.00 88.56 112 ASN A CA 1
ATOM 907 C C . ASN A 1 112 ? 11.953 -5.734 -8.135 1.00 88.56 112 ASN A C 1
ATOM 909 O O . ASN A 1 112 ? 11.721 -6.242 -9.235 1.00 88.56 112 ASN A O 1
ATOM 913 N N . LEU A 1 113 ? 11.989 -4.420 -7.922 1.00 87.50 113 LEU A N 1
ATOM 914 C CA . LEU A 1 113 ? 11.775 -3.426 -8.964 1.00 87.50 113 LEU A CA 1
ATOM 915 C C . LEU A 1 113 ? 12.990 -3.310 -9.877 1.00 87.50 113 LEU A C 1
ATOM 917 O O . LEU A 1 113 ? 14.137 -3.531 -9.471 1.00 87.50 113 LEU A O 1
ATOM 921 N N . SER A 1 114 ? 12.731 -2.930 -11.123 1.00 83.00 114 SER A N 1
ATOM 922 C CA . SER A 1 114 ? 13.795 -2.638 -12.075 1.00 83.00 114 SER A CA 1
ATOM 923 C C . SER A 1 114 ? 14.590 -1.406 -11.610 1.00 83.00 114 SER A C 1
ATOM 925 O O . SER A 1 114 ? 13.981 -0.425 -11.170 1.00 83.00 114 SER A O 1
ATOM 927 N N . PRO A 1 115 ? 15.932 -1.403 -11.719 1.00 76.25 115 PRO A N 1
ATOM 928 C CA . PRO A 1 115 ? 16.694 -0.176 -11.520 1.00 76.25 115 PRO A CA 1
ATOM 929 C C . PRO A 1 115 ? 16.209 0.861 -12.543 1.00 76.25 115 PRO A C 1
ATOM 931 O O . PRO A 1 115 ? 15.953 0.507 -13.696 1.00 76.25 115 PRO A O 1
ATOM 934 N N . PHE A 1 116 ? 16.038 2.115 -12.119 1.00 78.75 116 PHE A N 1
ATOM 935 C CA . PHE A 1 116 ? 15.499 3.209 -12.949 1.00 78.75 116 PHE A CA 1
ATOM 936 C C . PHE A 1 116 ? 14.020 3.054 -13.341 1.00 78.75 116 PHE A C 1
ATOM 938 O O . PHE A 1 116 ? 13.584 3.487 -14.413 1.00 78.75 116 PHE A O 1
ATOM 945 N N . SER A 1 117 ? 13.222 2.437 -12.478 1.00 84.50 117 SER A N 1
ATOM 946 C CA . SER A 1 117 ? 11.769 2.444 -12.614 1.00 84.50 117 SER A CA 1
ATOM 947 C C . SER A 1 117 ? 11.118 3.530 -11.769 1.00 84.50 117 SER A C 1
ATOM 949 O O . SER A 1 117 ? 11.646 3.936 -10.737 1.00 84.50 117 SER A O 1
ATOM 951 N N . ARG A 1 118 ? 9.949 3.990 -12.214 1.00 87.19 118 ARG A N 1
ATOM 952 C CA . ARG A 1 118 ? 8.993 4.674 -11.342 1.00 87.19 118 ARG A CA 1
ATOM 953 C C . ARG A 1 118 ? 7.976 3.656 -10.859 1.00 87.19 118 ARG A C 1
ATOM 955 O O . ARG A 1 118 ? 7.424 2.916 -11.674 1.00 87.19 118 ARG A O 1
ATOM 962 N N . ALA A 1 119 ? 7.730 3.644 -9.557 1.00 91.19 119 ALA A N 1
ATOM 963 C CA . ALA A 1 119 ? 6.702 2.819 -8.952 1.00 91.19 119 ALA A CA 1
ATOM 964 C C . ALA A 1 119 ? 5.409 3.623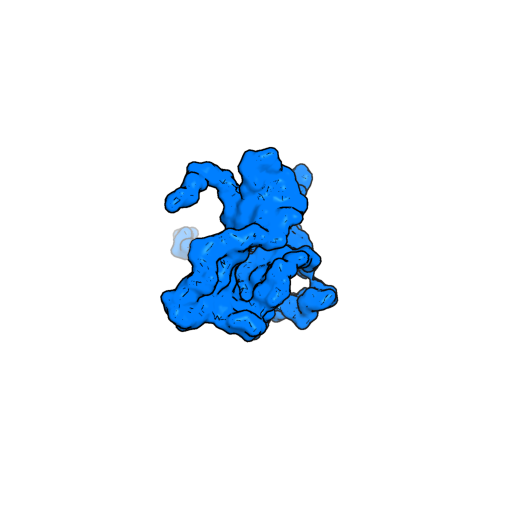 -8.764 1.00 91.19 119 ALA A C 1
ATOM 966 O O . ALA A 1 119 ? 5.439 4.823 -8.503 1.00 91.19 119 ALA A O 1
ATOM 967 N N . SER A 1 120 ? 4.264 2.959 -8.891 1.00 93.06 120 SER A N 1
ATOM 968 C CA . SER A 1 120 ? 2.964 3.524 -8.523 1.00 93.06 120 SER A CA 1
ATOM 969 C C . SER A 1 120 ? 2.091 2.443 -7.900 1.00 93.06 120 SER A C 1
ATOM 971 O O . SER A 1 120 ? 2.041 1.319 -8.405 1.00 93.06 120 SER A O 1
ATOM 973 N N . LEU A 1 121 ? 1.429 2.775 -6.792 1.00 96.12 121 LEU A N 1
ATOM 974 C CA . LEU A 1 121 ? 0.464 1.898 -6.140 1.00 96.12 121 LEU A CA 1
ATOM 975 C C . LEU A 1 121 ? -0.925 2.110 -6.726 1.00 96.12 121 LEU A C 1
ATOM 977 O O . LEU A 1 121 ? -1.334 3.232 -7.013 1.00 96.12 121 LEU A O 1
ATOM 981 N N . LEU A 1 122 ? -1.653 1.011 -6.889 1.00 95.94 122 LEU A N 1
ATOM 982 C CA . LEU A 1 122 ? -2.982 0.999 -7.481 1.00 95.94 122 LEU A CA 1
ATOM 983 C C . LEU A 1 122 ? -3.867 0.015 -6.719 1.00 95.94 122 LEU A C 1
ATOM 985 O O . LEU A 1 122 ? -3.428 -1.076 -6.352 1.00 95.94 122 LEU A O 1
ATOM 989 N N . GLU A 1 123 ? -5.129 0.381 -6.529 1.00 95.75 123 GLU A N 1
ATOM 990 C CA . GLU A 1 123 ? -6.181 -0.579 -6.209 1.00 95.75 123 GLU A CA 1
ATOM 991 C C . GLU A 1 123 ? -6.777 -1.079 -7.524 1.00 95.75 123 GLU A C 1
ATOM 993 O O . GLU A 1 123 ? -7.192 -0.279 -8.361 1.00 95.75 123 GLU A O 1
ATOM 998 N N . LEU A 1 124 ? -6.778 -2.396 -7.729 1.00 95.19 124 LEU A N 1
ATOM 999 C CA . LEU A 1 124 ? -7.485 -3.024 -8.841 1.00 95.19 124 LEU A CA 1
ATOM 1000 C C . LEU A 1 124 ? -8.156 -4.302 -8.351 1.00 95.19 124 LEU A C 1
ATOM 1002 O O . LEU A 1 124 ? -7.479 -5.220 -7.885 1.00 95.19 124 LEU A O 1
ATOM 1006 N N . LYS A 1 125 ? -9.475 -4.404 -8.541 1.00 93.69 125 LYS A N 1
ATOM 1007 C CA . LYS A 1 125 ? -10.264 -5.596 -8.180 1.00 93.69 125 LYS A CA 1
ATOM 1008 C C . LYS A 1 125 ? -10.036 -6.013 -6.721 1.00 93.69 125 LYS A C 1
ATOM 1010 O O . LYS A 1 125 ? -9.760 -7.180 -6.440 1.00 93.69 125 LYS A O 1
ATOM 1015 N N . GLU A 1 126 ? -10.087 -5.043 -5.815 1.00 93.81 126 GLU A N 1
ATOM 1016 C CA . GLU A 1 126 ? -9.917 -5.211 -4.369 1.00 93.81 126 GLU A CA 1
ATOM 1017 C C . GLU A 1 126 ? -8.538 -5.767 -3.970 1.00 93.81 126 GLU A C 1
ATOM 1019 O O . GLU A 1 126 ? -8.339 -6.287 -2.868 1.00 93.81 126 GLU A O 1
ATOM 1024 N N . CYS A 1 127 ? -7.555 -5.660 -4.865 1.00 95.62 127 CYS A N 1
ATOM 1025 C CA 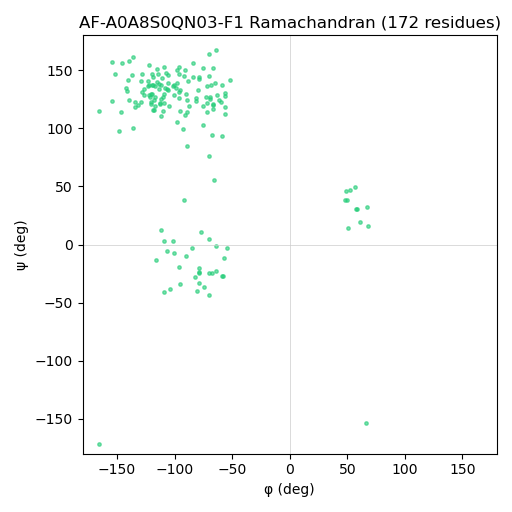. CYS A 1 127 ? -6.183 -6.092 -4.649 1.00 95.62 127 CYS A CA 1
ATOM 1026 C C . CYS A 1 127 ? -5.227 -4.907 -4.782 1.00 95.62 127 CYS A C 1
ATOM 1028 O O . CYS A 1 127 ? -5.423 -4.014 -5.607 1.00 95.62 127 CYS A O 1
ATOM 1030 N N . LEU A 1 128 ? -4.152 -4.932 -3.993 1.00 97.38 128 LEU A N 1
ATOM 1031 C CA . LEU A 1 128 ? -3.075 -3.961 -4.121 1.00 97.38 128 LEU A CA 1
ATOM 1032 C C . LEU A 1 128 ? -2.146 -4.386 -5.253 1.00 97.38 128 LEU A C 1
ATOM 1034 O O . LEU A 1 128 ? -1.609 -5.500 -5.244 1.00 97.38 128 LEU A O 1
ATOM 1038 N N . TYR A 1 129 ? -1.935 -3.469 -6.186 1.00 97.31 129 TYR A N 1
ATOM 1039 C CA . TYR A 1 129 ? -0.968 -3.595 -7.256 1.00 97.31 129 TYR A CA 1
ATOM 1040 C C . TYR A 1 129 ? 0.133 -2.551 -7.130 1.00 97.31 129 TYR A C 1
ATOM 1042 O O . TYR A 1 129 ? -0.087 -1.442 -6.647 1.00 97.31 129 TYR A O 1
ATOM 1050 N N . LEU A 1 130 ? 1.311 -2.914 -7.626 1.00 96.06 130 LEU A N 1
ATOM 1051 C CA . LEU A 1 130 ? 2.420 -2.010 -7.871 1.00 96.06 130 LEU A CA 1
ATOM 1052 C C . LEU A 1 130 ? 2.776 -2.064 -9.356 1.00 96.06 130 LEU A C 1
ATOM 1054 O O . LEU A 1 130 ? 3.111 -3.127 -9.886 1.00 96.06 130 LEU A O 1
ATOM 1058 N N . ALA A 1 131 ? 2.700 -0.918 -10.024 1.00 94.75 131 ALA A N 1
ATOM 1059 C CA . ALA A 1 131 ? 3.180 -0.733 -11.384 1.00 94.75 131 ALA A CA 1
ATOM 1060 C C . ALA A 1 131 ? 4.654 -0.302 -11.355 1.00 94.75 131 ALA A C 1
ATOM 1062 O O . ALA A 1 131 ? 4.974 0.771 -10.858 1.00 94.75 131 ALA A O 1
ATOM 1063 N N . ASP A 1 132 ? 5.537 -1.157 -11.869 1.00 93.31 132 ASP A N 1
ATOM 1064 C CA . ASP A 1 132 ? 6.960 -0.909 -12.123 1.00 93.31 132 ASP A CA 1
ATOM 1065 C C . ASP A 1 132 ? 7.100 -0.421 -13.573 1.00 93.31 132 ASP A C 1
ATOM 1067 O O . ASP A 1 132 ? 7.047 -1.210 -14.524 1.00 93.31 132 ASP A O 1
ATOM 1071 N N . CYS A 1 133 ? 7.209 0.897 -13.737 1.00 90.88 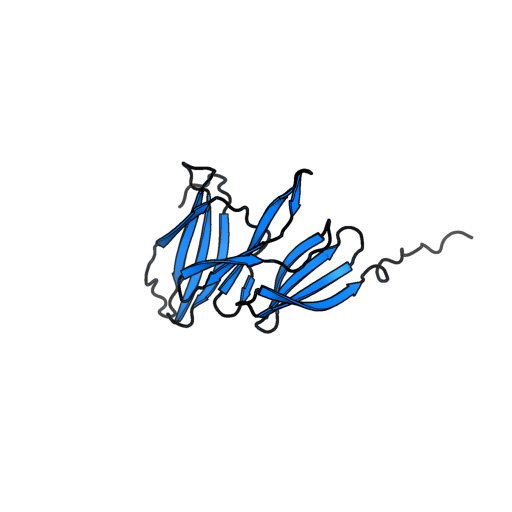133 CYS A N 1
ATOM 1072 C CA . CYS A 1 133 ? 7.304 1.570 -15.026 1.00 90.88 133 CYS A CA 1
ATOM 1073 C C . CYS A 1 133 ? 8.770 1.872 -15.348 1.00 90.88 133 CYS A C 1
ATOM 1075 O O . CYS A 1 133 ? 9.362 2.800 -14.790 1.00 90.88 133 CYS A O 1
ATOM 1077 N N . SER A 1 134 ? 9.362 1.118 -16.276 1.00 87.62 134 SER A N 1
ATOM 1078 C CA . SER A 1 134 ? 10.728 1.364 -16.739 1.00 87.62 134 SER A CA 1
ATOM 1079 C C . SER A 1 134 ? 10.802 2.685 -17.498 1.00 87.62 134 SER A C 1
ATOM 1081 O O . SER A 1 134 ? 10.152 2.851 -18.532 1.00 87.62 134 SER A O 1
ATOM 1083 N N . THR A 1 135 ? 11.645 3.596 -17.015 1.00 80.69 135 THR A N 1
ATOM 1084 C CA . THR A 1 135 ? 11.888 4.886 -17.680 1.00 80.69 135 THR A CA 1
ATOM 1085 C C . THR A 1 135 ? 12.660 4.745 -18.993 1.00 80.69 135 THR A C 1
ATOM 1087 O O . THR A 1 135 ? 12.512 5.579 -19.880 1.00 80.69 135 THR A O 1
ATOM 1090 N N . GLU A 1 136 ? 13.431 3.668 -19.154 1.00 84.94 136 GLU A N 1
ATOM 1091 C CA . GLU A 1 136 ? 14.283 3.450 -20.328 1.00 84.94 136 GLU A CA 1
ATOM 1092 C C . GLU A 1 136 ? 13.627 2.592 -21.414 1.00 84.94 136 GLU A C 1
ATOM 1094 O O . GLU A 1 136 ? 13.910 2.764 -22.597 1.00 84.94 136 GLU A O 1
ATOM 1099 N N . LYS A 1 137 ? 12.793 1.616 -21.031 1.00 82.94 137 LYS A N 1
ATOM 1100 C CA . LYS A 1 137 ? 12.395 0.528 -21.943 1.00 82.94 137 LYS A CA 1
ATOM 1101 C C . LYS A 1 137 ? 10.947 0.596 -22.418 1.00 82.94 137 LYS A C 1
ATOM 1103 O O . LYS A 1 137 ? 10.521 -0.315 -23.118 1.00 82.94 137 LYS A O 1
ATOM 1108 N N . ALA A 1 138 ? 10.192 1.632 -22.043 1.00 87.25 138 ALA A N 1
ATOM 1109 C CA . ALA A 1 138 ? 8.748 1.722 -22.294 1.00 87.25 138 ALA A CA 1
ATOM 1110 C C . ALA A 1 138 ? 8.011 0.421 -21.894 1.00 87.25 138 ALA A C 1
ATOM 1112 O O . ALA A 1 138 ? 7.108 -0.051 -22.581 1.00 87.25 138 ALA A O 1
ATOM 1113 N N . ILE A 1 139 ? 8.443 -0.195 -20.790 1.00 90.81 139 ILE A N 1
ATOM 1114 C CA . ILE A 1 139 ? 7.881 -1.433 -20.242 1.00 90.81 139 ILE A CA 1
ATOM 1115 C C . ILE A 1 139 ? 7.191 -1.100 -18.927 1.00 90.81 139 ILE A C 1
ATOM 1117 O O . ILE A 1 139 ? 7.760 -0.397 -18.092 1.00 90.81 139 ILE A O 1
ATOM 1121 N N . VAL A 1 140 ? 6.013 -1.679 -18.720 1.00 93.25 140 VAL A N 1
ATOM 1122 C CA . VAL A 1 140 ? 5.315 -1.677 -17.435 1.00 93.25 140 VAL A CA 1
ATOM 1123 C C . VAL A 1 140 ? 5.156 -3.116 -16.959 1.00 93.25 140 VAL A C 1
ATOM 1125 O O . VAL A 1 140 ? 4.601 -3.961 -17.663 1.00 93.25 140 VAL A O 1
ATOM 1128 N N . LYS A 1 141 ? 5.645 -3.402 -15.755 1.00 94.94 141 LYS A N 1
ATOM 1129 C CA . LYS A 1 141 ? 5.385 -4.652 -15.033 1.00 94.94 141 LYS A CA 1
ATOM 1130 C C . LYS A 1 141 ? 4.401 -4.375 -13.913 1.00 94.94 141 LYS A C 1
ATOM 1132 O O . LYS A 1 141 ? 4.587 -3.428 -13.161 1.00 94.94 141 LYS A O 1
ATOM 1137 N N . MET A 1 142 ? 3.378 -5.206 -13.776 1.00 95.94 142 MET A N 1
ATOM 1138 C CA . MET A 1 142 ? 2.411 -5.073 -12.690 1.00 95.94 142 MET A CA 1
ATOM 1139 C C . MET A 1 142 ? 2.544 -6.238 -11.727 1.00 95.94 142 MET A C 1
ATOM 1141 O O . MET A 1 142 ? 2.440 -7.405 -12.113 1.00 95.94 142 MET A O 1
ATOM 1145 N N . TRP A 1 143 ? 2.734 -5.897 -10.463 1.00 96.75 143 TRP A N 1
ATOM 1146 C CA . TRP A 1 143 ? 2.874 -6.833 -9.366 1.00 96.75 143 TRP A CA 1
ATOM 1147 C C . TRP A 1 143 ? 1.630 -6.775 -8.496 1.00 96.75 143 TRP A C 1
ATOM 1149 O O . TRP A 1 143 ? 1.250 -5.692 -8.072 1.00 96.75 143 TRP A O 1
ATOM 1159 N N . ARG A 1 144 ? 1.023 -7.918 -8.186 1.00 97.12 144 ARG A N 1
ATOM 1160 C CA . ARG A 1 144 ? -0.070 -8.024 -7.216 1.00 97.12 144 ARG A CA 1
ATOM 1161 C C . ARG A 1 144 ? 0.470 -8.490 -5.870 1.00 97.12 144 ARG A C 1
ATOM 1163 O O . ARG A 1 144 ? 1.234 -9.459 -5.813 1.00 97.12 144 ARG A O 1
ATOM 1170 N N . LEU A 1 145 ? 0.050 -7.845 -4.784 1.00 96.56 145 LEU A N 1
ATOM 1171 C CA . LEU A 1 145 ? 0.321 -8.322 -3.431 1.00 96.56 145 LEU A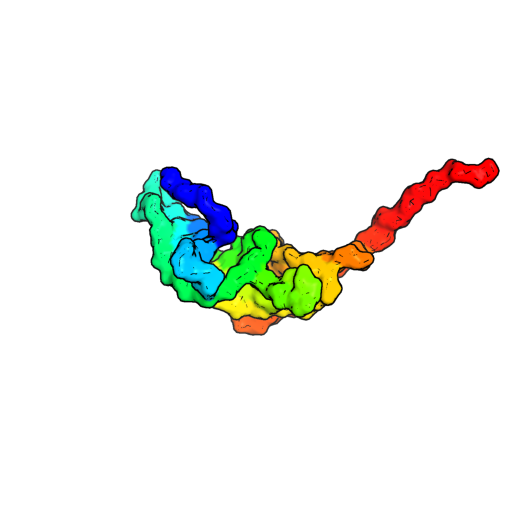 CA 1
ATOM 1172 C C . LEU A 1 145 ? -0.606 -9.505 -3.126 1.00 96.56 145 LEU A C 1
ATOM 1174 O O . LEU A 1 145 ? -1.792 -9.334 -2.857 1.00 96.56 145 LEU A O 1
ATOM 1178 N N . GLU A 1 146 ? -0.068 -10.720 -3.174 1.00 94.25 146 GLU A N 1
ATOM 1179 C CA . GLU A 1 146 ? -0.834 -11.949 -2.944 1.00 94.25 146 GLU A CA 1
ATOM 1180 C C . GLU A 1 146 ? -1.023 -12.223 -1.448 1.00 94.25 146 GLU A C 1
ATOM 1182 O O . GLU A 1 146 ? -2.085 -12.664 -1.011 1.00 94.25 146 GLU A O 1
ATOM 1187 N N . ASN A 1 147 ? 0.016 -11.974 -0.647 1.00 89.44 147 ASN A N 1
ATOM 1188 C CA . ASN A 1 147 ? -0.027 -12.210 0.791 1.00 89.44 147 ASN A CA 1
ATOM 1189 C C . ASN A 1 147 ? 0.591 -11.036 1.562 1.00 89.44 147 ASN A C 1
ATOM 1191 O O . ASN A 1 147 ? 1.814 -10.999 1.728 1.00 89.44 147 ASN A O 1
ATOM 1195 N N . PRO A 1 148 ? -0.235 -10.128 2.112 1.00 85.00 148 PRO A N 1
ATOM 1196 C CA . PRO A 1 148 ? 0.241 -8.981 2.886 1.00 85.00 148 PRO A CA 1
ATOM 1197 C C . PRO A 1 148 ? 0.974 -9.340 4.186 1.00 85.00 148 PRO A C 1
ATOM 1199 O O . PRO A 1 148 ? 1.736 -8.528 4.703 1.00 85.00 148 PRO A O 1
ATOM 1202 N N . LYS A 1 149 ? 0.744 -10.534 4.756 1.00 85.94 149 LYS A N 1
ATOM 1203 C CA . LYS A 1 149 ? 1.430 -10.980 5.985 1.00 85.94 149 LYS A CA 1
ATOM 1204 C C . LYS A 1 149 ? 2.842 -11.482 5.703 1.00 85.94 149 LYS A C 1
ATOM 1206 O O . LYS A 1 149 ? 3.712 -11.342 6.550 1.00 85.94 149 LYS A O 1
ATOM 1211 N N . LYS A 1 150 ? 3.049 -12.085 4.530 1.00 88.69 150 LYS A N 1
ATOM 1212 C CA . LYS A 1 150 ? 4.346 -12.616 4.081 1.00 88.69 150 LYS A CA 1
ATOM 1213 C C . LYS A 1 150 ? 5.059 -11.696 3.087 1.00 88.69 150 LYS A C 1
ATOM 1215 O O . LYS A 1 150 ? 6.089 -12.091 2.557 1.00 88.69 150 LYS A O 1
ATOM 1220 N N . CYS A 1 151 ? 4.481 -10.530 2.790 1.00 89.31 151 CYS A N 1
ATOM 1221 C CA . CYS A 1 151 ? 4.953 -9.589 1.770 1.00 89.31 151 CYS A CA 1
ATOM 1222 C C . CYS A 1 151 ? 5.230 -10.268 0.416 1.00 89.31 151 CYS A C 1
ATOM 1224 O O . CYS A 1 151 ? 6.213 -9.969 -0.259 1.00 89.31 151 CYS A O 1
ATOM 1226 N N . ARG A 1 152 ? 4.382 -11.233 0.028 1.00 94.12 152 ARG A N 1
ATOM 1227 C CA . ARG A 1 152 ? 4.571 -11.997 -1.211 1.00 94.12 152 ARG A CA 1
ATOM 1228 C C . ARG A 1 152 ? 3.910 -11.280 -2.379 1.00 94.12 152 ARG A C 1
ATOM 1230 O O . ARG A 1 152 ? 2.687 -11.138 -2.399 1.00 94.12 152 ARG A O 1
ATOM 1237 N N . TRP A 1 153 ? 4.722 -10.921 -3.363 1.00 96.12 153 TRP A N 1
ATOM 1238 C CA . TRP A 1 153 ? 4.300 -10.301 -4.614 1.00 96.12 153 TRP A CA 1
ATO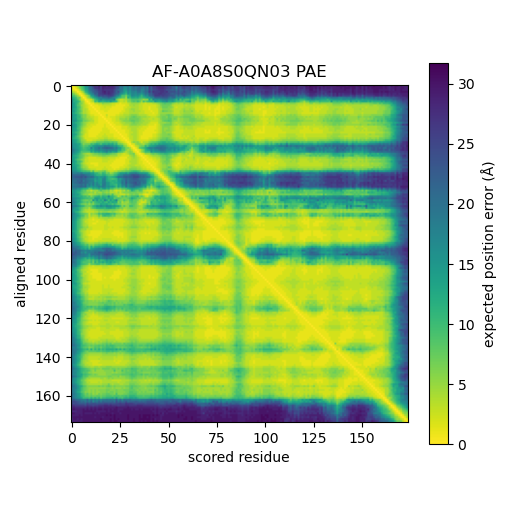M 1239 C C . TRP A 1 153 ? 4.373 -11.287 -5.777 1.00 96.12 153 TRP A C 1
ATOM 1241 O O . TRP A 1 153 ? 5.269 -12.132 -5.833 1.00 96.12 153 TRP A O 1
ATOM 1251 N N . VAL A 1 154 ? 3.442 -11.160 -6.720 1.00 95.56 154 VAL A N 1
ATOM 1252 C CA . VAL A 1 154 ? 3.401 -11.955 -7.953 1.00 95.56 154 VAL A CA 1
ATOM 1253 C C . VAL A 1 154 ? 3.324 -11.006 -9.142 1.00 95.56 154 VAL A C 1
ATOM 1255 O O . VAL A 1 154 ? 2.477 -10.120 -9.165 1.00 95.56 154 VAL A O 1
ATOM 1258 N N . SER A 1 155 ? 4.208 -11.180 -10.125 1.00 94.75 155 SER A N 1
ATOM 1259 C CA . SER A 1 155 ? 4.119 -10.463 -11.401 1.00 94.75 155 SER A CA 1
ATOM 1260 C C . SER A 1 155 ? 2.941 -11.026 -12.189 1.00 94.75 155 SER A C 1
ATOM 1262 O O . SER A 1 155 ? 2.976 -12.190 -12.580 1.00 94.75 155 SER A O 1
ATOM 1264 N N . GLU A 1 156 ? 1.912 -10.217 -12.415 1.00 92.50 156 GLU A N 1
ATOM 1265 C CA . GLU A 1 156 ? 0.678 -10.657 -13.077 1.00 92.50 156 GLU A CA 1
ATOM 1266 C C . GLU A 1 156 ? 0.605 -10.181 -14.527 1.00 92.50 156 GLU A C 1
ATOM 1268 O O . GLU A 1 156 ? 0.208 -10.942 -15.406 1.00 92.50 156 GLU A O 1
ATOM 1273 N N . TYR A 1 157 ? 1.060 -8.954 -14.795 1.00 92.62 157 TYR A N 1
ATOM 1274 C CA . TYR A 1 157 ? 1.043 -8.382 -16.138 1.00 92.62 157 TYR A CA 1
ATOM 1275 C C . TYR A 1 157 ? 2.414 -7.847 -16.537 1.00 92.62 157 TYR A C 1
ATOM 1277 O O . TYR A 1 157 ? 3.176 -7.327 -15.719 1.00 92.62 157 TYR A O 1
ATOM 1285 N N . TYR A 1 158 ? 2.700 -7.958 -17.829 1.00 92.38 158 TYR A N 1
ATOM 1286 C CA . TYR A 1 158 ? 3.870 -7.393 -18.482 1.00 92.38 158 TYR A CA 1
ATOM 1287 C C . TYR A 1 158 ? 3.404 -6.733 -19.776 1.00 92.38 158 TYR A C 1
ATOM 1289 O O . TYR A 1 158 ? 2.863 -7.401 -20.657 1.00 92.38 158 TYR A O 1
ATOM 1297 N N . ILE A 1 159 ? 3.599 -5.423 -19.880 1.00 90.81 159 ILE A N 1
ATOM 1298 C CA . ILE A 1 159 ? 3.171 -4.622 -21.022 1.00 90.81 159 ILE A CA 1
ATOM 1299 C C . ILE A 1 159 ? 4.413 -3.971 -21.618 1.00 90.81 159 ILE A C 1
ATOM 1301 O O . ILE A 1 159 ? 5.138 -3.259 -20.926 1.00 90.81 159 ILE A O 1
ATOM 1305 N N . ASN A 1 160 ? 4.666 -4.221 -22.901 1.00 90.44 160 ASN A N 1
ATOM 1306 C CA . ASN A 1 160 ? 5.763 -3.604 -23.635 1.00 90.44 160 ASN A CA 1
ATOM 1307 C C . ASN A 1 160 ? 5.211 -2.642 -24.694 1.00 90.44 160 ASN A C 1
ATOM 1309 O O . ASN A 1 160 ? 4.640 -3.073 -25.697 1.00 90.44 160 ASN A O 1
ATOM 1313 N N . PHE A 1 161 ? 5.416 -1.344 -24.478 1.00 85.44 161 PHE A N 1
ATOM 1314 C CA . PHE A 1 161 ? 4.979 -0.284 -25.383 1.00 85.44 161 PHE A CA 1
ATOM 1315 C C . PHE A 1 161 ? 5.973 -0.020 -26.525 1.00 85.44 161 PHE A C 1
ATOM 1317 O O . PHE A 1 161 ? 5.669 0.776 -27.410 1.00 85.44 161 PHE A O 1
ATOM 1324 N N . SER A 1 162 ? 7.129 -0.695 -26.579 1.00 83.38 162 SER A N 1
ATOM 1325 C CA . SER A 1 162 ? 8.155 -0.450 -27.607 1.00 83.38 162 SER A CA 1
ATOM 1326 C C . SER A 1 162 ? 7.655 -0.665 -29.040 1.00 83.38 162 SER A C 1
ATOM 1328 O O . SER A 1 162 ? 8.158 -0.039 -29.963 1.00 83.38 162 SER A O 1
ATOM 1330 N N . SER A 1 163 ? 6.650 -1.524 -29.235 1.00 71.06 163 SER A N 1
ATOM 1331 C CA . SER A 1 163 ? 6.021 -1.775 -30.542 1.00 71.06 163 SER A CA 1
ATOM 1332 C C . SER A 1 163 ? 5.009 -0.703 -30.967 1.00 71.06 163 SER A C 1
ATOM 1334 O O . SER A 1 163 ? 4.712 -0.577 -32.152 1.00 71.06 163 SER A O 1
ATOM 1336 N N . ILE A 1 164 ? 4.493 0.079 -30.014 1.00 69.56 164 ILE A N 1
ATOM 1337 C CA . ILE A 1 164 ? 3.523 1.157 -30.257 1.00 69.56 164 ILE A CA 1
ATOM 1338 C C . ILE A 1 164 ? 4.251 2.431 -30.706 1.00 69.56 164 ILE A C 1
ATOM 1340 O O . ILE A 1 164 ? 3.719 3.207 -31.494 1.00 69.56 164 ILE A O 1
ATOM 1344 N N . PHE A 1 165 ? 5.504 2.599 -30.277 1.00 58.69 165 PHE A N 1
ATOM 1345 C CA . PHE A 1 165 ? 6.390 3.695 -30.669 1.00 58.69 165 PHE A CA 1
ATOM 1346 C C . PHE A 1 165 ? 7.269 3.359 -31.884 1.00 58.69 165 PHE A C 1
ATOM 1348 O O . PHE A 1 165 ? 8.426 3.775 -31.938 1.00 58.69 165 PHE A O 1
ATOM 1355 N N . ASN A 1 166 ? 6.747 2.643 -32.888 1.00 53.12 166 ASN A N 1
ATOM 1356 C CA . ASN A 1 166 ? 7.382 2.740 -34.202 1.00 53.12 166 ASN A CA 1
ATOM 1357 C C . ASN A 1 166 ? 7.277 4.208 -34.640 1.00 53.12 166 ASN A C 1
ATOM 1359 O O . ASN A 1 166 ? 6.161 4.740 -34.654 1.00 53.12 166 ASN A O 1
ATOM 1363 N N . PRO A 1 167 ? 8.391 4.892 -34.966 1.00 51.06 167 PRO A N 1
ATOM 1364 C CA . PRO A 1 167 ? 8.297 6.236 -35.497 1.00 51.06 167 PRO A CA 1
ATOM 1365 C C . PRO A 1 167 ? 7.412 6.159 -36.736 1.00 51.06 167 PRO A C 1
ATOM 1367 O O . PRO A 1 167 ? 7.635 5.328 -37.619 1.00 51.06 167 PRO A O 1
ATOM 1370 N N . ILE A 1 168 ? 6.390 7.010 -36.791 1.00 50.34 168 ILE A N 1
A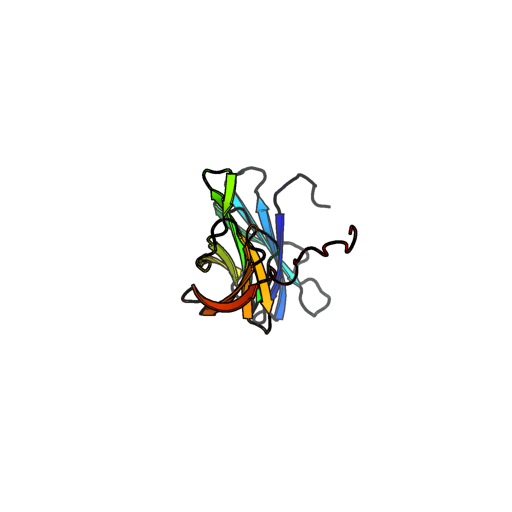TOM 1371 C CA . ILE A 1 168 ? 5.749 7.359 -38.051 1.00 50.34 168 ILE A CA 1
ATOM 1372 C C . ILE A 1 168 ? 6.880 7.943 -38.897 1.00 50.34 168 ILE A C 1
ATOM 1374 O O . ILE A 1 168 ? 7.233 9.109 -38.745 1.00 50.34 168 ILE A O 1
ATOM 1378 N N . VAL A 1 169 ? 7.530 7.106 -39.705 1.00 47.41 169 VAL A N 1
ATOM 1379 C CA . VAL A 1 169 ? 8.478 7.559 -40.715 1.00 47.41 169 VAL A CA 1
ATOM 1380 C C . VAL A 1 169 ? 7.624 8.323 -41.721 1.00 47.41 169 VAL A C 1
ATOM 1382 O O . VAL A 1 169 ? 6.724 7.718 -42.311 1.00 47.41 169 VAL A O 1
ATOM 1385 N N . PRO A 1 170 ? 7.825 9.638 -41.909 1.00 45.06 170 PRO A N 1
ATOM 1386 C CA . PRO A 1 170 ? 7.141 10.339 -42.977 1.00 45.06 170 PRO A CA 1
ATOM 1387 C C . PRO A 1 170 ? 7.556 9.684 -44.296 1.00 45.06 170 PRO A C 1
ATOM 1389 O O . PRO A 1 170 ? 8.743 9.602 -44.612 1.00 45.06 170 PRO A O 1
ATOM 1392 N N . LEU A 1 171 ? 6.582 9.194 -45.060 1.00 48.91 171 LEU A N 1
ATOM 1393 C CA . LEU A 1 171 ? 6.777 8.767 -46.443 1.00 48.91 171 LEU A CA 1
ATOM 1394 C C . LEU A 1 171 ? 7.032 10.003 -47.318 1.00 48.91 171 LEU A C 1
ATOM 1396 O O . LEU A 1 171 ? 6.135 10.438 -48.021 1.00 48.91 171 LEU A O 1
ATOM 1400 N N . THR A 1 172 ? 8.236 10.571 -47.261 1.00 51.94 172 THR A N 1
ATOM 1401 C CA . THR A 1 172 ? 8.816 11.490 -48.262 1.00 51.94 172 THR A CA 1
ATOM 1402 C C . THR A 1 172 ? 10.317 11.572 -47.955 1.00 51.94 172 THR A C 1
ATOM 1404 O O . THR A 1 172 ? 10.672 12.002 -46.864 1.00 51.94 172 THR A O 1
ATOM 1407 N N . SER A 1 173 ? 11.251 11.130 -48.794 1.00 37.19 173 SER A N 1
ATOM 1408 C CA . SER A 1 173 ? 11.411 11.500 -50.202 1.00 37.19 173 SER A CA 1
ATOM 1409 C C . SER A 1 173 ? 12.119 10.403 -51.010 1.00 37.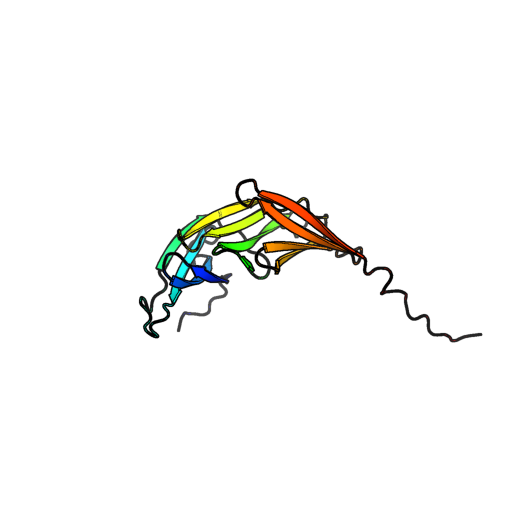19 173 SER A C 1
ATOM 1411 O O . SER A 1 173 ? 13.247 10.023 -50.683 1.00 37.19 173 SER A O 1
ATOM 1413 N N . VAL A 1 174 ? 11.452 9.947 -52.073 1.00 45.09 174 VAL A N 1
ATOM 1414 C CA . VAL A 1 174 ? 12.094 9.451 -53.303 1.00 45.09 174 VAL A CA 1
ATOM 1415 C C . VAL A 1 174 ? 12.488 10.664 -54.136 1.00 45.09 174 VAL A C 1
ATOM 1417 O O . VAL A 1 174 ? 11.686 11.628 -54.131 1.00 45.09 174 VAL A O 1
#

Radius of gyration: 19.59 Å; Cα contacts (8 Å, |Δi|>4): 370; chains: 1; bounding box: 48×40×70 Å